Protein AF-A0A8S2FWP2-F1 (afdb_monomer)

Solvent-accessible surface area (backbone atoms only — not comparable to full-atom values): 4903 Å² total; per-residue (Å²): 119,72,44,45,72,69,57,49,50,52,48,40,34,71,76,70,69,41,87,77,55,69,68,59,51,52,53,51,47,69,73,58,35,88,80,75,75,85,43,38,39,60,65,47,51,50,49,53,54,47,60,64,74,33,77,77,71,76,61,64,76,78,48,65,60,56,53,51,52,50,50,53,55,52,55,50,52,64,71,75,100

InterPro domains:
  IPR002048 EF-hand domain [PS50222] (20-55)
  IPR011992 EF-hand domain pair [SSF47473] (3-49)
  IPR039800 Calcium uptake protein 1/2/3 [PTHR12294] (1-77)

Secondary structure (DSSP, 8-state):
-EEPHHHHHHHHHHHH-----HHHHHHHHHHH-SSSSSSEEHHHHHHHHHHHHHTTTT----THHHHHHHHHHHHHHHHH-

Organism: NCBI:txid1234261

pLDDT: mean 77.14, std 11.85, range [50.34, 91.94]

Radius of gyration: 21.66 Å; Cα contacts (8 Å, |Δi|>4): 44; chains: 1; bounding box: 39×43×51 Å

Mean predicted aligned error: 13.36 Å

Structure (mmCIF, N/CA/C/O backbone):
data_AF-A0A8S2FWP2-F1
#
_entry.id   AF-A0A8S2FWP2-F1
#
loop_
_atom_site.group_PDB
_atom_site.id
_atom_site.type_symbol
_atom_site.label_atom_id
_atom_site.label_alt_id
_atom_site.label_comp_id
_atom_site.label_asym_id
_atom_site.label_entity_id
_atom_site.label_seq_id
_atom_site.pdbx_PDB_ins_code
_atom_site.Cartn_x
_atom_site.Cartn_y
_atom_site.Cartn_z
_atom_site.occupancy
_atom_site.B_iso_or_equiv
_atom_site.auth_seq_id
_atom_site.auth_comp_id
_atom_site.auth_asym_id
_atom_site.auth_atom_id
_atom_site.pdbx_PDB_model_num
ATOM 1 N N . GLY A 1 1 ? 10.080 -1.601 8.338 1.00 58.97 1 GLY A N 1
ATOM 2 C CA . GLY A 1 1 ? 9.099 -2.223 9.248 1.00 58.97 1 GLY A CA 1
ATOM 3 C C . GLY A 1 1 ? 8.058 -2.937 8.418 1.00 58.97 1 GLY A C 1
ATOM 4 O O . GLY A 1 1 ? 7.637 -2.360 7.418 1.00 58.97 1 GLY A O 1
ATOM 5 N N . ALA A 1 2 ? 7.722 -4.170 8.788 1.00 74.12 2 ALA A N 1
ATOM 6 C CA . ALA A 1 2 ? 6.703 -4.981 8.127 1.00 74.12 2 ALA A CA 1
ATOM 7 C C . ALA A 1 2 ? 5.360 -4.850 8.865 1.00 74.12 2 ALA A C 1
ATOM 9 O O . ALA A 1 2 ? 5.340 -4.673 10.084 1.00 74.12 2 ALA A O 1
ATOM 10 N N . ILE A 1 3 ? 4.260 -4.881 8.120 1.00 82.69 3 ILE A N 1
ATOM 11 C CA . ILE A 1 3 ? 2.886 -4.785 8.608 1.00 82.69 3 ILE A CA 1
ATOM 12 C C . ILE A 1 3 ? 2.330 -6.203 8.709 1.00 82.69 3 ILE A C 1
ATOM 14 O O . ILE A 1 3 ? 2.329 -6.951 7.736 1.00 82.69 3 ILE A O 1
ATOM 18 N N . ASP A 1 4 ? 1.849 -6.550 9.898 1.00 85.69 4 ASP A N 1
ATOM 19 C CA . ASP A 1 4 ? 1.204 -7.831 10.179 1.00 85.69 4 ASP A CA 1
ATOM 20 C C . ASP A 1 4 ? -0.318 -7.746 9.936 1.00 85.69 4 ASP A C 1
ATOM 22 O O . ASP A 1 4 ? -0.917 -6.664 10.007 1.00 85.69 4 ASP A O 1
ATOM 26 N N . LYS A 1 5 ? -0.973 -8.887 9.710 1.00 86.62 5 LYS A N 1
ATOM 27 C CA . LYS A 1 5 ? -2.412 -9.023 9.422 1.00 86.62 5 LYS A CA 1
ATOM 28 C C . LYS A 1 5 ? -3.290 -8.341 10.475 1.00 86.62 5 LYS A C 1
ATOM 30 O O . LYS A 1 5 ? -4.289 -7.698 10.144 1.00 86.62 5 LYS A O 1
ATOM 35 N N . GLN A 1 6 ? -2.906 -8.414 11.752 1.00 86.62 6 GLN A N 1
ATOM 36 C CA . GLN A 1 6 ? -3.644 -7.751 12.835 1.00 86.62 6 GLN A CA 1
ATOM 37 C C . GLN A 1 6 ? -3.534 -6.223 12.784 1.00 86.62 6 GLN A C 1
ATOM 39 O O . GLN A 1 6 ? -4.529 -5.518 12.978 1.00 86.62 6 GLN A O 1
ATOM 44 N N . ILE A 1 7 ? -2.339 -5.709 12.483 1.00 88.12 7 ILE A N 1
ATOM 45 C CA . ILE A 1 7 ? -2.096 -4.270 12.339 1.00 88.12 7 ILE A CA 1
ATOM 46 C C . ILE A 1 7 ? -2.880 -3.753 11.136 1.00 88.12 7 ILE A C 1
ATOM 48 O O . ILE A 1 7 ? -3.584 -2.751 11.246 1.00 88.12 7 ILE A O 1
ATOM 52 N N . PHE A 1 8 ? -2.837 -4.479 10.020 1.00 87.44 8 PHE A N 1
ATOM 53 C CA . PHE A 1 8 ? -3.604 -4.159 8.824 1.00 87.44 8 PHE A CA 1
ATOM 54 C C . PHE A 1 8 ? -5.110 -4.070 9.114 1.00 87.44 8 PHE A C 1
ATOM 56 O O . PHE A 1 8 ? -5.757 -3.093 8.732 1.00 87.44 8 PHE A O 1
ATOM 63 N N . ARG A 1 9 ? -5.666 -5.028 9.869 1.00 88.94 9 ARG A N 1
ATOM 64 C CA . ARG A 1 9 ? -7.075 -5.006 10.296 1.00 88.94 9 ARG A CA 1
ATOM 65 C C . ARG A 1 9 ? -7.418 -3.758 11.102 1.00 88.94 9 ARG A C 1
ATOM 67 O O . ARG A 1 9 ? -8.453 -3.133 10.867 1.00 88.94 9 ARG A O 1
ATOM 74 N N . HIS A 1 10 ? -6.559 -3.401 12.053 1.00 89.06 10 HIS A N 1
ATOM 75 C CA . HIS A 1 10 ? -6.756 -2.220 12.883 1.00 89.06 10 HIS A CA 1
ATOM 76 C C . HIS A 1 10 ? -6.693 -0.934 12.052 1.00 89.06 10 HIS A C 1
ATOM 78 O O . HIS A 1 10 ? -7.580 -0.087 12.151 1.00 89.06 10 HIS A O 1
ATOM 84 N N . VAL A 1 11 ? -5.692 -0.815 11.177 1.00 87.69 11 VAL A N 1
ATOM 85 C CA . VAL A 1 11 ? -5.532 0.331 10.276 1.00 87.69 11 VAL A CA 1
ATOM 86 C C . VAL A 1 11 ? -6.732 0.462 9.349 1.00 87.69 11 VAL A C 1
ATOM 88 O O . VAL A 1 11 ? -7.258 1.558 9.204 1.00 87.69 11 VAL A O 1
ATOM 91 N N . ALA A 1 12 ? -7.231 -0.630 8.775 1.00 87.81 12 ALA A N 1
ATOM 92 C CA . ALA A 1 12 ? -8.391 -0.572 7.897 1.00 87.81 12 ALA A CA 1
ATOM 93 C C . ALA A 1 12 ? -9.676 -0.156 8.637 1.00 87.81 12 ALA A C 1
ATOM 95 O O . ALA A 1 12 ? -10.465 0.639 8.115 1.00 87.81 12 ALA A O 1
ATOM 96 N N . LYS A 1 13 ? -9.851 -0.603 9.887 1.00 89.50 13 LYS A N 1
ATOM 97 C CA . LYS A 1 13 ? -10.953 -0.154 10.746 1.00 89.50 13 LYS A CA 1
ATOM 98 C C . LYS A 1 13 ? -10.850 1.333 11.082 1.00 89.50 13 LYS A C 1
ATOM 100 O O . LYS A 1 13 ? -11.862 2.025 11.078 1.00 89.50 13 LYS A O 1
ATOM 105 N N . THR A 1 14 ? -9.649 1.840 11.338 1.00 89.81 14 THR A N 1
ATOM 106 C CA . THR A 1 14 ? -9.435 3.245 11.712 1.00 89.81 14 THR A CA 1
ATOM 107 C C . THR A 1 14 ? -9.472 4.186 10.503 1.00 89.81 14 THR A C 1
ATOM 109 O O . THR A 1 14 ? -10.103 5.238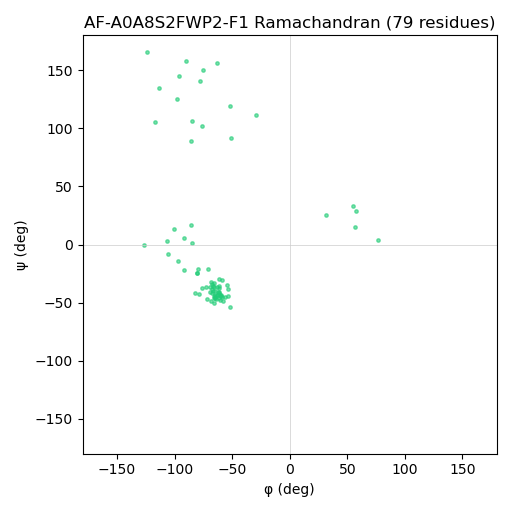 10.565 1.00 89.81 14 THR A O 1
ATOM 112 N N . ALA A 1 15 ? -8.851 3.805 9.386 1.00 87.06 15 ALA A N 1
ATOM 113 C CA .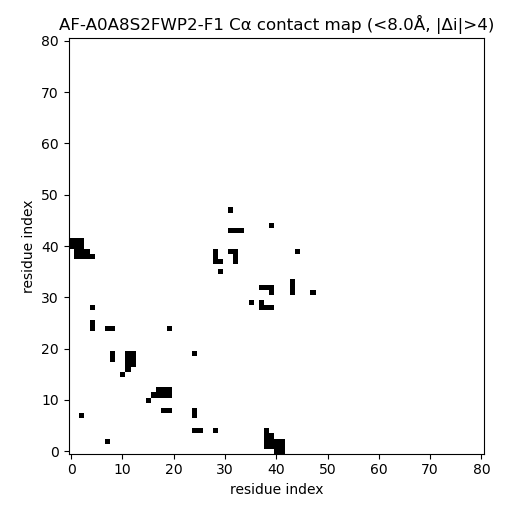 ALA A 1 15 ? -8.718 4.635 8.190 1.00 87.06 15 ALA A CA 1
ATOM 114 C C . ALA A 1 15 ? -9.963 4.597 7.292 1.00 87.06 15 ALA A C 1
ATOM 116 O O . ALA A 1 15 ? -10.384 5.633 6.785 1.00 87.06 15 ALA A O 1
ATOM 117 N N . ALA A 1 16 ? -10.563 3.417 7.101 1.00 85.94 16 ALA A N 1
ATOM 118 C CA . ALA A 1 16 ? -11.704 3.235 6.201 1.00 85.94 16 ALA A CA 1
ATOM 119 C C . ALA A 1 16 ? -13.042 3.055 6.935 1.00 85.94 16 ALA A C 1
ATOM 121 O O . ALA A 1 16 ? -14.084 3.062 6.286 1.00 85.94 16 ALA A O 1
ATOM 122 N N . LYS A 1 17 ? -13.039 2.904 8.271 1.00 89.75 17 LYS A N 1
ATOM 123 C CA . LYS A 1 17 ? -14.235 2.600 9.087 1.00 89.75 17 LYS A CA 1
ATOM 124 C C . LYS A 1 17 ? -14.951 1.309 8.672 1.00 89.75 17 LYS A C 1
ATOM 126 O O . LYS A 1 17 ? -16.153 1.169 8.875 1.00 89.75 17 LYS A O 1
ATOM 131 N N . ILE A 1 18 ? -14.204 0.351 8.122 1.00 86.50 18 ILE A N 1
ATOM 132 C CA . ILE A 1 18 ? -14.721 -0.942 7.662 1.00 86.50 18 ILE A CA 1
ATOM 133 C C . ILE A 1 18 ? -14.136 -2.053 8.535 1.00 86.50 18 ILE A C 1
ATOM 135 O O . ILE A 1 18 ? -12.936 -2.082 8.803 1.00 86.50 18 ILE A O 1
ATOM 139 N N . ASN A 1 19 ? -14.982 -2.991 8.960 1.00 87.06 19 ASN A N 1
ATOM 140 C CA . ASN A 1 19 ? -14.528 -4.237 9.568 1.00 87.06 19 ASN A CA 1
ATOM 141 C C . ASN A 1 19 ? -14.226 -5.242 8.454 1.00 87.06 19 ASN A C 1
ATOM 143 O O . ASN A 1 19 ? -15.147 -5.771 7.837 1.00 87.06 19 ASN A O 1
ATOM 147 N N . LEU A 1 20 ? -12.943 -5.502 8.203 1.00 86.62 20 LEU A N 1
ATOM 148 C CA . LEU A 1 20 ? -12.543 -6.599 7.328 1.00 86.62 20 LEU A CA 1
ATOM 149 C C . LEU A 1 20 ? -12.647 -7.942 8.053 1.00 86.62 20 LEU A C 1
ATOM 151 O O . LEU A 1 20 ? -12.313 -8.062 9.241 1.00 86.62 20 LEU A O 1
ATOM 155 N N . ASP A 1 21 ? -13.118 -8.934 7.302 1.00 91.94 21 ASP A N 1
ATOM 156 C CA . ASP A 1 21 ? -13.110 -10.333 7.702 1.00 91.94 21 ASP A CA 1
ATOM 157 C C . ASP A 1 21 ? -11.696 -10.920 7.590 1.00 91.94 21 ASP A C 1
ATOM 159 O O . ASP A 1 21 ? -10.898 -10.488 6.755 1.00 91.94 21 ASP A O 1
ATOM 163 N N . GLN A 1 22 ? -11.389 -11.904 8.434 1.00 88.88 22 GLN A N 1
ATOM 164 C CA . GLN A 1 22 ? -10.070 -12.527 8.511 1.00 88.88 22 GLN A CA 1
ATOM 165 C C . GLN A 1 22 ? -9.674 -13.154 7.171 1.00 88.88 22 GLN A C 1
ATOM 167 O O . GLN A 1 22 ? -8.573 -12.915 6.686 1.00 88.88 22 GLN A O 1
ATOM 172 N N . HIS A 1 23 ? -10.608 -13.858 6.529 1.00 90.94 23 HIS A N 1
ATOM 173 C CA . HIS A 1 23 ? -10.360 -14.493 5.240 1.00 90.94 23 HIS A CA 1
ATOM 174 C C . HIS A 1 23 ? -10.005 -13.480 4.140 1.00 90.94 23 HIS A C 1
ATOM 176 O O . HIS A 1 23 ? -9.131 -13.735 3.319 1.00 90.94 23 HIS A O 1
ATOM 182 N N . LEU A 1 24 ? -10.630 -12.296 4.143 1.00 89.38 24 LEU A N 1
ATOM 183 C CA . LEU A 1 24 ? -10.300 -11.242 3.179 1.00 89.38 24 LEU A CA 1
ATOM 184 C C . LEU A 1 24 ? -8.889 -10.697 3.393 1.00 89.38 24 LEU A C 1
ATOM 186 O O . LEU A 1 24 ? -8.216 -10.362 2.424 1.00 89.38 24 LEU A O 1
ATOM 190 N N . ILE A 1 25 ? -8.442 -10.605 4.646 1.00 89.25 25 ILE A N 1
ATOM 191 C CA . ILE A 1 25 ? -7.071 -10.198 4.963 1.00 89.25 25 ILE A CA 1
ATOM 192 C C . ILE A 1 25 ? -6.095 -11.251 4.444 1.00 89.25 25 ILE A C 1
ATOM 194 O O . ILE A 1 25 ? -5.117 -10.886 3.804 1.00 89.25 25 ILE A O 1
ATOM 198 N N . ASP A 1 26 ? -6.388 -12.536 4.649 1.00 88.62 26 ASP A N 1
ATOM 199 C CA . ASP A 1 26 ? -5.542 -13.620 4.148 1.00 88.62 26 ASP A CA 1
ATOM 200 C C . ASP A 1 26 ? -5.429 -13.584 2.620 1.00 88.62 26 ASP A C 1
ATOM 202 O O . ASP A 1 26 ? -4.320 -13.572 2.100 1.00 88.62 26 ASP A O 1
ATOM 206 N N . VAL A 1 27 ? -6.549 -13.449 1.902 1.00 88.75 27 VAL A N 1
ATOM 207 C CA . VAL A 1 27 ? -6.550 -13.347 0.431 1.00 88.75 27 VAL A CA 1
ATOM 208 C C . VAL A 1 27 ? -5.779 -12.118 -0.058 1.00 88.75 27 VAL A C 1
ATOM 210 O O . VAL A 1 27 ? -5.046 -12.205 -1.038 1.00 88.75 27 VAL A O 1
ATOM 213 N N . VAL A 1 28 ? -5.920 -10.968 0.610 1.00 85.88 28 VAL A N 1
ATOM 214 C CA . VAL A 1 28 ? -5.161 -9.757 0.257 1.00 85.88 28 VAL A CA 1
ATOM 215 C C . VAL A 1 28 ? -3.666 -9.967 0.487 1.00 85.88 28 VAL A C 1
ATOM 217 O O . VAL A 1 28 ? -2.878 -9.595 -0.370 1.00 85.88 28 VAL A O 1
ATOM 220 N N . PHE A 1 29 ? -3.260 -10.580 1.597 1.00 87.12 29 PHE A N 1
ATOM 221 C CA . PHE A 1 29 ? -1.845 -10.860 1.834 1.00 87.12 29 PHE A CA 1
ATOM 222 C C . PHE A 1 29 ? -1.313 -11.842 0.783 1.00 87.12 29 PHE A C 1
ATOM 224 O O . PHE A 1 29 ? -0.341 -11.520 0.123 1.00 87.12 29 PHE A O 1
ATOM 231 N N . THR A 1 30 ? -2.010 -12.943 0.491 1.00 85.75 30 THR A N 1
ATOM 232 C CA . THR A 1 30 ? -1.576 -13.908 -0.538 1.00 85.75 30 THR A CA 1
ATOM 233 C C . THR A 1 30 ? -1.477 -13.314 -1.949 1.00 85.75 30 THR A C 1
ATOM 235 O O . THR A 1 30 ? -0.681 -13.781 -2.753 1.00 85.75 30 THR A O 1
ATOM 238 N N . LEU A 1 31 ? -2.284 -12.305 -2.289 1.00 84.25 31 LEU A N 1
ATOM 239 C CA . LEU A 1 31 ? -2.250 -11.686 -3.621 1.00 84.25 31 LEU A CA 1
ATOM 240 C C . LEU A 1 31 ? -1.129 -10.659 -3.808 1.00 84.25 31 LEU A C 1
ATOM 242 O O . LEU A 1 31 ? -0.776 -10.365 -4.948 1.00 84.25 31 LEU A O 1
ATOM 246 N N . PHE A 1 32 ? -0.649 -10.053 -2.726 1.00 79.25 32 PHE A N 1
ATOM 247 C CA . PHE A 1 32 ? 0.223 -8.877 -2.785 1.00 79.25 32 PHE A CA 1
ATOM 248 C C . PHE A 1 32 ? 1.533 -9.031 -2.005 1.00 79.25 32 PHE A C 1
ATOM 250 O O . PHE A 1 32 ? 2.339 -8.102 -1.993 1.00 79.25 32 PHE A O 1
ATOM 257 N N . ASP A 1 33 ? 1.727 -10.177 -1.364 1.00 83.69 33 ASP A N 1
ATOM 258 C CA . ASP A 1 33 ? 2.993 -10.641 -0.814 1.00 83.69 33 ASP A CA 1
ATOM 259 C C . ASP A 1 33 ? 3.870 -11.153 -1.973 1.00 83.69 33 ASP A C 1
ATOM 261 O O . ASP A 1 33 ? 3.618 -12.216 -2.540 1.00 83.69 33 ASP A O 1
ATOM 265 N N . GLU A 1 34 ? 4.841 -10.339 -2.401 1.00 79.50 34 GLU A N 1
ATOM 266 C CA . GLU A 1 34 ? 5.744 -10.671 -3.516 1.00 79.50 34 GLU A CA 1
ATOM 267 C C . GLU A 1 34 ? 6.891 -11.592 -3.085 1.00 79.50 34 GLU A C 1
ATOM 269 O O . GLU A 1 34 ? 7.478 -12.277 -3.925 1.00 79.50 34 GL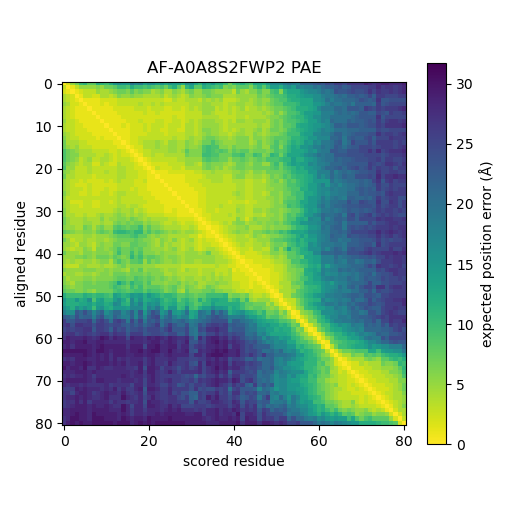U A O 1
ATOM 274 N N . ASN A 1 35 ? 7.245 -11.578 -1.800 1.00 83.19 35 ASN A N 1
ATOM 275 C CA . ASN A 1 35 ? 8.393 -12.295 -1.254 1.00 83.19 35 ASN A CA 1
ATOM 276 C C . ASN A 1 35 ? 8.006 -13.536 -0.428 1.00 83.19 35 ASN A C 1
ATOM 278 O O . ASN A 1 35 ? 8.903 -14.202 0.092 1.00 83.19 35 ASN A O 1
ATOM 282 N N . GLU A 1 36 ? 6.712 -13.854 -0.355 1.00 81.19 36 GLU A N 1
ATOM 283 C CA . GLU A 1 36 ? 6.122 -14.986 0.368 1.00 81.19 36 GLU A CA 1
ATOM 284 C C . GLU A 1 36 ? 6.510 -15.011 1.859 1.00 81.19 36 GLU A C 1
ATOM 286 O O . GLU A 1 36 ? 6.676 -16.078 2.458 1.00 81.19 36 GLU A O 1
ATOM 291 N N . ASP A 1 37 ? 6.685 -13.836 2.477 1.00 85.19 37 ASP A N 1
ATOM 292 C CA . ASP A 1 37 ? 7.089 -13.720 3.885 1.00 85.19 37 ASP A CA 1
ATOM 293 C C . ASP A 1 37 ? 5.907 -13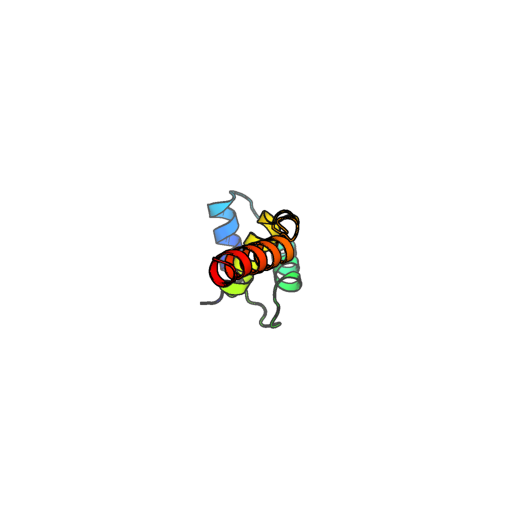.618 4.874 1.00 85.19 37 ASP A C 1
ATOM 295 O O . ASP A 1 37 ? 6.109 -13.444 6.086 1.00 85.19 37 ASP A O 1
ATOM 299 N N . GLU A 1 38 ? 4.683 -13.764 4.354 1.00 80.44 38 GLU A N 1
ATOM 300 C CA . GLU A 1 38 ? 3.385 -13.600 5.016 1.00 80.44 38 GLU A CA 1
ATOM 301 C C . GLU A 1 38 ? 3.173 -12.224 5.660 1.00 80.44 38 GLU A C 1
ATOM 303 O O . GLU A 1 38 ? 2.261 -1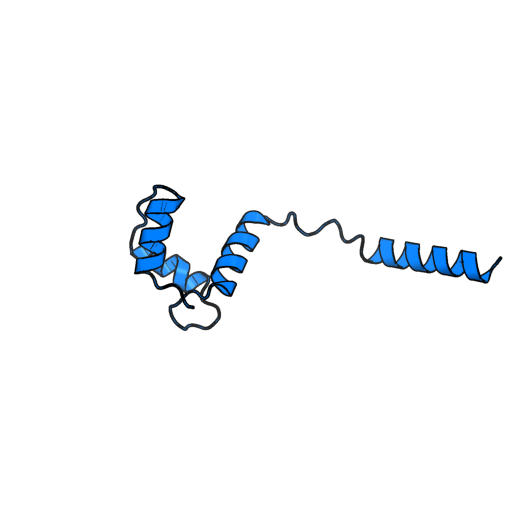2.030 6.479 1.00 80.44 38 GLU A O 1
ATOM 308 N N . LYS A 1 39 ? 3.996 -11.240 5.304 1.00 83.50 39 LYS A N 1
ATOM 309 C CA . LYS A 1 39 ? 3.924 -9.876 5.811 1.00 83.50 39 LYS A CA 1
ATOM 310 C C . LYS A 1 39 ? 3.804 -8.913 4.642 1.00 83.50 39 LYS A C 1
ATOM 312 O O . LYS A 1 39 ? 3.977 -9.234 3.480 1.00 83.50 39 LYS A O 1
ATOM 317 N N . LEU A 1 40 ? 3.431 -7.685 4.980 1.00 83.31 40 LEU A N 1
ATOM 318 C CA . LEU A 1 40 ? 3.370 -6.596 4.017 1.00 83.31 40 LEU A CA 1
ATOM 319 C C . LEU A 1 40 ? 4.373 -5.534 4.430 1.00 83.31 40 LEU A C 1
ATOM 321 O O . LEU A 1 40 ? 4.169 -4.789 5.390 1.00 83.31 40 LEU A O 1
ATOM 325 N N . SER A 1 41 ? 5.489 -5.444 3.725 1.00 82.94 41 SER A N 1
ATOM 326 C CA . SER A 1 41 ? 6.402 -4.322 3.876 1.00 82.94 41 SER A CA 1
ATOM 327 C C . SER A 1 41 ? 5.711 -3.015 3.464 1.00 82.94 41 SER A C 1
ATOM 329 O O . SER A 1 41 ? 4.752 -2.979 2.690 1.00 82.94 41 SER A O 1
ATOM 331 N N . ASN A 1 42 ? 6.208 -1.888 3.979 1.00 79.31 42 ASN A N 1
ATOM 332 C CA . ASN A 1 42 ? 5.673 -0.580 3.589 1.00 79.31 42 ASN A CA 1
ATOM 333 C C . ASN A 1 42 ? 5.789 -0.336 2.074 1.00 79.31 42 ASN A C 1
ATOM 335 O O . ASN A 1 42 ? 4.945 0.350 1.508 1.00 79.31 42 ASN A O 1
ATOM 339 N N . THR A 1 43 ? 6.808 -0.898 1.420 1.00 80.69 43 THR A N 1
ATOM 340 C CA . THR A 1 43 ? 7.003 -0.777 -0.028 1.00 80.69 43 THR A CA 1
ATOM 341 C C . THR A 1 43 ? 5.926 -1.539 -0.791 1.00 80.69 43 THR A C 1
ATOM 343 O O . THR A 1 43 ? 5.284 -0.953 -1.660 1.00 80.69 43 THR A O 1
ATOM 346 N N . GLU A 1 44 ? 5.667 -2.795 -0.420 1.00 82.44 44 GLU A N 1
ATOM 347 C CA . GLU A 1 44 ? 4.606 -3.610 -1.024 1.00 82.44 44 GLU A CA 1
ATOM 348 C C . GLU A 1 44 ? 3.243 -2.965 -0.807 1.00 82.44 44 GLU A C 1
ATOM 350 O O . GLU A 1 44 ? 2.508 -2.769 -1.767 1.00 82.44 44 GLU A O 1
ATOM 355 N N . PHE A 1 45 ? 2.939 -2.512 0.415 1.00 79.31 45 PHE A N 1
ATOM 356 C CA . PHE A 1 45 ? 1.678 -1.833 0.720 1.00 79.31 45 PHE A CA 1
ATOM 357 C C . PHE A 1 45 ? 1.491 -0.524 -0.071 1.00 79.31 45 PHE A C 1
ATOM 359 O O . PHE A 1 45 ? 0.400 -0.241 -0.572 1.00 79.31 45 PHE A O 1
ATOM 366 N N . VAL A 1 46 ? 2.543 0.289 -0.218 1.00 80.19 46 VAL A N 1
ATOM 367 C CA . VAL A 1 46 ? 2.483 1.523 -1.019 1.00 80.19 46 VAL 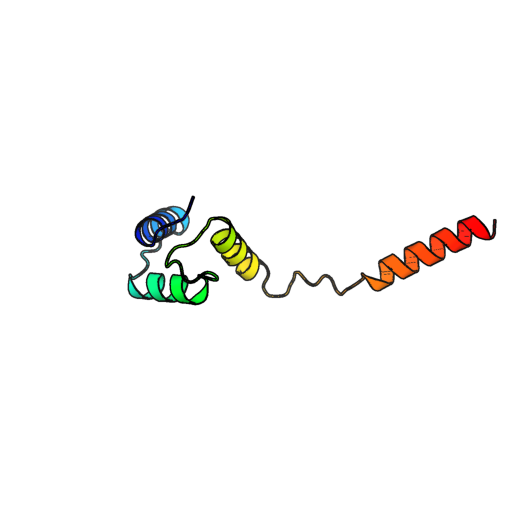A CA 1
ATOM 368 C C . VAL A 1 46 ? 2.306 1.204 -2.502 1.00 80.19 46 VAL A C 1
ATOM 370 O O . VAL A 1 46 ? 1.501 1.864 -3.160 1.00 80.19 46 VAL A O 1
ATOM 373 N N . ASN A 1 47 ? 3.001 0.194 -3.026 1.00 76.88 47 ASN A N 1
ATOM 374 C CA . ASN A 1 47 ? 2.834 -0.268 -4.406 1.00 76.88 47 ASN A CA 1
ATOM 375 C C . ASN A 1 47 ? 1.412 -0.794 -4.646 1.00 76.88 47 ASN A C 1
ATOM 377 O O . ASN A 1 47 ? 0.787 -0.437 -5.640 1.00 76.88 47 ASN A O 1
ATOM 381 N N . LEU A 1 48 ? 0.851 -1.528 -3.687 1.00 75.75 48 LEU A N 1
ATOM 382 C CA . LEU A 1 48 ? -0.548 -1.958 -3.626 1.00 75.75 48 LEU A CA 1
ATOM 383 C C . LEU A 1 48 ? -1.529 -0.790 -3.800 1.00 75.75 48 LEU A C 1
ATOM 385 O O . LEU A 1 48 ? -2.414 -0.804 -4.661 1.00 75.75 48 LEU A O 1
ATOM 389 N N . MET A 1 49 ? -1.360 0.248 -2.976 1.00 74.00 49 MET A N 1
ATOM 390 C CA . MET A 1 49 ? -2.232 1.422 -2.976 1.00 74.00 49 MET A CA 1
ATOM 391 C C . MET A 1 49 ? -2.056 2.261 -4.247 1.00 74.00 49 MET A C 1
ATOM 393 O O . MET A 1 49 ? -3.048 2.761 -4.784 1.00 74.00 49 MET A O 1
ATOM 397 N N . LYS A 1 50 ? -0.827 2.372 -4.767 1.00 72.38 50 LYS A N 1
ATOM 398 C CA . LYS A 1 50 ? -0.530 3.042 -6.042 1.00 72.38 50 LYS A CA 1
ATOM 399 C C . LYS A 1 50 ? -1.139 2.306 -7.226 1.00 72.38 50 LYS A C 1
ATOM 401 O O . LYS A 1 50 ? -1.901 2.920 -7.962 1.00 72.38 50 LYS A O 1
ATOM 406 N N . ASN A 1 51 ? -0.932 0.995 -7.344 1.00 67.50 51 ASN A N 1
ATOM 407 C CA . ASN A 1 51 ? -1.519 0.167 -8.403 1.00 67.50 51 ASN A CA 1
ATOM 408 C C . ASN A 1 51 ? -3.049 0.308 -8.456 1.00 67.50 51 ASN A C 1
ATOM 410 O O . ASN A 1 51 ? -3.650 0.336 -9.532 1.00 67.50 51 ASN A O 1
ATOM 414 N N . ARG A 1 52 ? -3.697 0.472 -7.295 1.00 65.81 52 ARG A N 1
ATOM 415 C CA . ARG A 1 52 ? -5.147 0.690 -7.213 1.00 65.81 52 ARG A CA 1
ATOM 416 C C . ARG A 1 52 ? -5.580 2.108 -7.587 1.00 65.81 52 ARG A C 1
ATOM 418 O O . ARG A 1 52 ? -6.634 2.268 -8.207 1.00 65.81 52 ARG A O 1
ATOM 425 N N . LEU A 1 53 ? -4.797 3.123 -7.219 1.00 58.78 53 LEU A N 1
ATOM 426 C CA . LEU A 1 53 ? -5.010 4.510 -7.648 1.00 58.78 53 LEU A CA 1
ATOM 427 C C . LEU A 1 53 ? -4.808 4.647 -9.163 1.00 58.78 53 LEU A C 1
ATOM 429 O O . LEU A 1 53 ? -5.482 5.437 -9.821 1.00 58.78 53 LEU A O 1
ATOM 433 N N . GLU A 1 54 ? -3.897 3.847 -9.707 1.00 59.06 54 GLU A N 1
ATOM 434 C CA . GLU A 1 54 ? -3.404 4.010 -11.057 1.00 59.06 54 GLU A CA 1
ATOM 435 C C . GLU A 1 54 ? -4.322 3.475 -12.137 1.00 59.06 54 GLU A C 1
ATOM 437 O O . GLU A 1 54 ? -4.159 3.982 -13.226 1.00 59.06 54 GLU A O 1
ATOM 442 N N . ARG A 1 55 ? -5.273 2.549 -11.908 1.00 62.47 55 ARG A N 1
ATOM 443 C CA . ARG A 1 55 ? -6.303 2.054 -12.877 1.00 62.47 55 ARG A CA 1
ATOM 444 C C . ARG A 1 55 ? -5.918 2.023 -14.388 1.00 62.47 55 ARG A C 1
ATOM 446 O O . ARG A 1 55 ? -6.795 2.098 -15.243 1.00 62.47 55 ARG A O 1
ATOM 453 N N . GLY A 1 56 ? -4.637 1.928 -14.751 1.00 57.16 56 GLY A N 1
ATOM 454 C CA . GLY A 1 56 ? -4.139 2.142 -16.119 1.00 57.16 56 GLY A CA 1
ATOM 455 C C . GLY A 1 56 ? -4.019 3.602 -16.622 1.00 57.16 56 GLY A C 1
ATOM 456 O O . GLY A 1 56 ? -3.652 3.798 -17.776 1.00 57.16 56 GLY A O 1
ATOM 457 N N . LEU A 1 57 ? -4.276 4.631 -15.808 1.00 52.62 57 LEU A N 1
ATOM 458 C CA . LEU A 1 57 ? -4.170 6.061 -16.145 1.00 52.62 57 LEU A CA 1
ATOM 459 C C . LEU A 1 57 ? -2.758 6.662 -15.999 1.00 52.62 57 LEU A C 1
ATOM 461 O O . LEU A 1 5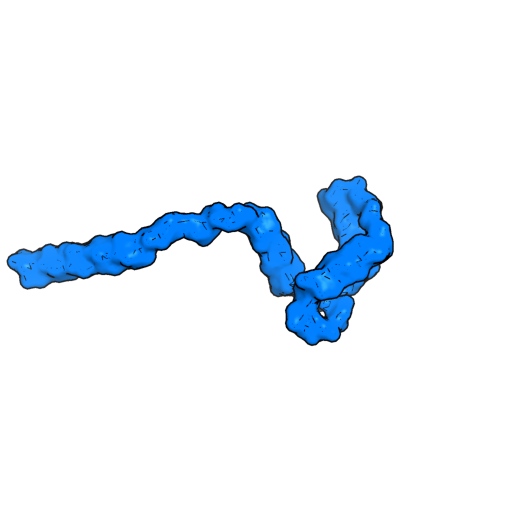7 ? -2.580 7.855 -16.236 1.00 52.62 57 LEU A O 1
ATOM 465 N N . GLN A 1 58 ? -1.759 5.860 -15.622 1.00 51.28 58 GLN A N 1
ATOM 466 C CA . GLN A 1 58 ? -0.350 6.273 -15.567 1.00 51.28 58 GLN A CA 1
ATOM 467 C C . GLN A 1 58 ? 0.491 5.812 -16.758 1.00 51.28 58 GLN A C 1
ATOM 469 O O . GLN A 1 58 ? 1.706 5.965 -16.744 1.00 51.28 58 GLN A O 1
ATOM 474 N N . LYS A 1 59 ? -0.135 5.343 -17.839 1.00 53.19 59 LYS A N 1
ATOM 475 C CA . LYS A 1 59 ? 0.471 5.567 -19.150 1.00 53.19 59 LYS A CA 1
ATOM 476 C C . LYS A 1 59 ? 0.004 6.948 -19.607 1.00 53.19 59 LYS A C 1
ATOM 478 O O . LYS A 1 59 ? -1.037 7.019 -20.267 1.00 53.19 59 LYS A O 1
ATOM 483 N N . PRO A 1 60 ? 0.703 8.067 -19.296 1.00 50.81 60 PRO A N 1
ATOM 484 C CA . PRO A 1 60 ? 0.611 9.181 -20.223 1.00 50.81 60 PRO A CA 1
ATOM 485 C C . PRO A 1 60 ? 0.952 8.548 -21.565 1.00 50.81 60 PRO A C 1
ATOM 487 O O . PRO A 1 60 ? 2.004 7.920 -21.654 1.00 50.81 60 PRO A O 1
ATOM 490 N N . LYS A 1 61 ? 0.023 8.581 -22.536 1.00 52.59 61 LYS A N 1
ATOM 491 C CA . LYS A 1 61 ? 0.270 8.160 -23.926 1.00 52.59 61 LYS A CA 1
ATOM 492 C C . LYS A 1 61 ? 1.737 8.415 -24.207 1.00 52.59 61 LYS A C 1
ATOM 494 O O . LYS A 1 61 ? 2.105 9.589 -24.136 1.00 52.59 61 LYS A O 1
ATOM 499 N N . ASP A 1 62 ? 2.532 7.355 -24.367 1.00 57.84 62 ASP A N 1
ATOM 500 C CA . ASP A 1 62 ? 3.987 7.430 -24.392 1.00 57.84 62 ASP A CA 1
ATOM 501 C C . ASP A 1 62 ? 4.412 8.502 -25.395 1.00 57.84 62 ASP A C 1
ATOM 503 O O . ASP A 1 62 ? 4.586 8.276 -26.586 1.00 57.84 62 ASP A O 1
ATOM 507 N N . THR A 1 63 ? 4.584 9.716 -24.891 1.00 58.75 63 THR A N 1
ATOM 508 C CA . THR A 1 63 ? 5.247 10.822 -25.565 1.00 58.75 63 THR A CA 1
ATOM 509 C C . THR A 1 63 ? 6.744 10.694 -25.305 1.00 58.75 63 THR A C 1
ATOM 511 O O . THR A 1 63 ? 7.487 11.644 -25.521 1.00 58.75 63 THR A O 1
ATOM 514 N N . GLY A 1 64 ? 7.206 9.510 -24.873 1.00 57.59 64 GLY A N 1
ATOM 515 C CA . GLY A 1 64 ? 8.613 9.147 -24.756 1.00 57.59 64 GLY A CA 1
ATOM 516 C C . GLY A 1 64 ? 9.347 9.385 -26.070 1.00 57.59 64 GLY A C 1
ATOM 517 O O . GLY A 1 64 ? 10.377 10.050 -26.076 1.00 57.59 64 GLY A O 1
ATOM 518 N N . PHE A 1 65 ? 8.754 8.993 -27.201 1.00 62.91 65 PHE A N 1
ATOM 519 C CA . PHE A 1 65 ? 9.322 9.317 -28.510 1.00 62.91 65 PHE A CA 1
ATOM 520 C C . PHE A 1 65 ? 9.159 10.794 -28.877 1.00 62.91 65 PHE A C 1
ATOM 522 O O . PHE A 1 65 ? 10.084 11.366 -29.433 1.00 62.91 65 PHE A O 1
ATOM 529 N N . MET A 1 66 ? 8.047 11.451 -28.526 1.00 66.88 66 MET A N 1
ATOM 530 C CA . MET A 1 66 ? 7.865 12.883 -28.819 1.00 66.88 66 MET A CA 1
ATOM 531 C C . MET A 1 66 ? 8.891 13.763 -28.099 1.00 66.88 66 MET A C 1
ATOM 533 O O . MET A 1 66 ? 9.364 14.728 -28.687 1.00 66.88 66 MET A O 1
ATOM 537 N N . LYS A 1 67 ? 9.279 13.420 -26.863 1.00 65.88 67 LYS A N 1
ATOM 538 C CA . LYS A 1 67 ? 10.366 14.104 -26.146 1.00 65.88 67 LYS A CA 1
ATOM 539 C C . LYS A 1 67 ? 11.722 13.877 -26.813 1.00 65.88 67 LYS A C 1
ATOM 541 O O . LYS A 1 67 ? 12.496 14.819 -26.918 1.00 65.88 67 LYS A O 1
ATOM 546 N N . ILE A 1 68 ? 11.986 12.663 -27.301 1.00 76.81 68 ILE A N 1
ATOM 547 C CA . ILE A 1 68 ? 13.213 12.349 -28.050 1.00 76.81 68 ILE A CA 1
ATOM 548 C C . ILE A 1 68 ? 13.243 13.120 -29.377 1.00 76.81 68 ILE A C 1
ATOM 550 O O . ILE A 1 68 ? 14.246 13.752 -29.690 1.00 76.81 68 ILE A O 1
ATOM 554 N N . PHE A 1 69 ? 12.139 13.142 -30.130 1.00 76.94 69 PHE A N 1
ATOM 555 C CA . PHE A 1 69 ? 12.031 13.915 -31.369 1.00 76.94 69 PHE A CA 1
ATOM 556 C C . PHE A 1 69 ? 12.169 15.417 -31.117 1.00 76.94 69 PHE A C 1
ATOM 558 O O . PHE A 1 69 ? 12.907 16.074 -31.843 1.00 76.94 69 PHE A O 1
ATOM 565 N N . ALA A 1 70 ? 11.528 15.951 -30.073 1.00 76.25 70 ALA A N 1
ATOM 566 C CA . ALA A 1 70 ? 11.679 17.349 -29.683 1.00 76.25 70 ALA A CA 1
ATOM 567 C C . ALA A 1 70 ? 13.148 17.684 -29.378 1.00 76.25 70 ALA A C 1
ATOM 569 O O . ALA A 1 70 ? 13.683 18.615 -29.974 1.00 76.25 70 ALA A O 1
ATOM 570 N N . ALA A 1 71 ? 13.824 16.866 -28.563 1.00 77.19 71 ALA A N 1
ATOM 571 C CA . ALA A 1 71 ? 15.238 17.047 -28.244 1.00 77.19 71 ALA A CA 1
ATOM 572 C C . ALA A 1 71 ? 16.136 16.989 -29.495 1.00 77.19 71 ALA A C 1
ATOM 574 O O . ALA A 1 71 ? 16.995 17.846 -29.669 1.00 77.19 71 ALA A O 1
ATOM 575 N N . ILE A 1 72 ? 15.903 16.045 -30.416 1.00 83.19 72 ILE A N 1
ATOM 576 C CA . ILE A 1 72 ? 16.654 15.963 -31.683 1.00 83.19 72 ILE A CA 1
ATOM 577 C C . ILE A 1 72 ? 16.428 17.218 -32.537 1.00 83.19 72 ILE A C 1
ATOM 579 O O . ILE A 1 72 ? 17.378 17.758 -33.100 1.00 83.19 72 ILE A O 1
ATOM 583 N N . THR A 1 73 ? 15.186 17.703 -32.635 1.00 83.06 73 THR A N 1
ATOM 584 C CA . THR A 1 73 ? 14.879 18.912 -33.417 1.00 83.06 73 THR A CA 1
ATOM 585 C C . THR A 1 73 ? 15.451 20.183 -32.797 1.00 83.06 73 THR A C 1
ATOM 587 O O . THR A 1 73 ? 15.816 21.098 -33.531 1.00 83.06 73 THR A O 1
ATOM 590 N N . GLU A 1 74 ? 15.544 20.246 -31.470 1.00 81.50 74 GLU 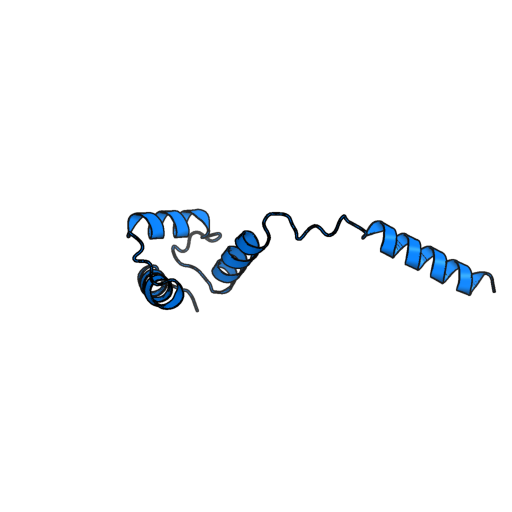A N 1
ATOM 591 C CA . GLU A 1 74 ? 16.148 21.363 -30.745 1.00 81.50 74 GLU A CA 1
ATOM 592 C C . GLU A 1 74 ? 17.673 21.365 -30.922 1.00 81.50 74 GLU A C 1
ATOM 594 O O . GLU A 1 74 ? 18.223 22.368 -31.371 1.00 81.50 74 GLU A O 1
ATOM 599 N N . CYS A 1 75 ? 18.339 20.215 -30.759 1.00 78.56 75 CYS A N 1
ATOM 600 C CA . CYS A 1 75 ? 19.775 20.079 -31.033 1.00 78.56 75 CYS A CA 1
ATOM 601 C C . CYS A 1 75 ? 20.139 20.362 -32.503 1.00 78.56 75 CYS A C 1
ATOM 603 O O . CYS A 1 75 ? 21.187 20.943 -32.788 1.00 78.56 75 CYS A O 1
ATOM 605 N N . ALA A 1 76 ? 19.282 19.983 -33.458 1.00 81.88 76 ALA A N 1
ATOM 606 C CA . ALA A 1 76 ? 19.512 20.264 -34.876 1.00 81.88 76 ALA A CA 1
ATOM 607 C C . ALA A 1 76 ? 19.423 21.765 -35.199 1.00 81.88 76 ALA A C 1
ATOM 609 O O . ALA A 1 76 ? 20.170 22.251 -36.045 1.00 81.88 76 ALA A O 1
ATOM 610 N N . LYS A 1 77 ? 18.545 22.512 -34.514 1.00 77.62 77 LYS A N 1
ATOM 611 C CA . LYS A 1 77 ? 18.457 23.972 -34.664 1.00 77.62 77 LYS A CA 1
ATOM 612 C C . LYS A 1 77 ? 19.697 24.680 -34.124 1.00 77.62 77 LYS A C 1
ATOM 614 O O . LYS A 1 77 ? 20.148 25.617 -34.768 1.00 77.62 77 LYS A O 1
ATOM 619 N N . GLU A 1 78 ? 20.261 24.209 -33.012 1.00 73.00 78 GLU A N 1
ATOM 620 C CA . GLU A 1 78 ? 21.510 24.759 -32.456 1.00 73.00 78 GLU A CA 1
ATOM 621 C C . GLU A 1 78 ? 22.760 24.419 -33.281 1.00 73.00 78 GLU A C 1
ATOM 623 O O . GLU A 1 78 ? 23.766 25.101 -33.161 1.00 73.00 78 GLU A O 1
ATOM 628 N N . THR A 1 79 ? 22.722 23.375 -34.116 1.00 66.38 79 THR A N 1
ATOM 629 C CA . THR A 1 79 ? 23.879 22.984 -34.948 1.00 66.38 79 THR A CA 1
ATOM 630 C C . THR A 1 79 ? 23.864 23.645 -36.336 1.00 66.38 79 THR A C 1
ATOM 632 O O . THR A 1 79 ? 24.895 23.706 -37.002 1.00 66.38 79 THR A O 1
ATOM 635 N N . ILE A 1 80 ? 22.695 24.092 -36.812 1.00 64.50 80 ILE A N 1
ATOM 636 C CA . ILE A 1 80 ? 22.504 24.650 -38.166 1.00 64.50 80 ILE A CA 1
ATOM 637 C C . ILE A 1 80 ? 22.553 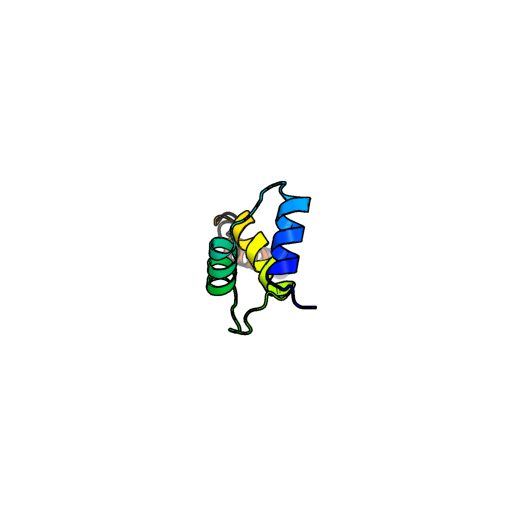26.197 -38.176 1.00 64.50 80 ILE A C 1
ATOM 639 O O . ILE A 1 80 ? 22.715 26.775 -39.252 1.00 64.50 80 ILE A O 1
ATOM 643 N N . PHE A 1 81 ? 22.458 26.858 -37.013 1.00 50.34 81 PHE A N 1
ATOM 644 C CA . PHE A 1 81 ? 22.650 28.308 -36.837 1.00 50.34 81 PHE A CA 1
ATOM 645 C C . PHE A 1 81 ? 23.939 28.642 -36.086 1.00 50.34 81 PHE A C 1
ATOM 647 O O . PHE A 1 81 ? 24.304 27.870 -35.177 1.00 50.34 81 PHE A O 1
#

Foldseek 3Di:
DWAALVNVQVCCCVVVVDRDDSVVSQVVQVVQVPPPPSIHDPVSVVVVVCVVVPVVVPPPVPCVVVVVVVVVVVVVVVVVD

Sequence (81 aa):
GAIDKQIFRHVAKTAAKINLDQHLIDVVFTLFDENEDEKLSNTEFVNLMKNRLERGLQKPKDTGFMKIFAAITECAKETIF

Nearest PDB structures (foldseek):
  3ox6-assembly6_F  TM=9.129E-01  e=9.003E-02  Homo sapiens
  3ox6-assembly4_D  TM=9.117E-01  e=9.003E-02  Homo sapiens
  3ox5-assembly4_D  TM=9.250E-01  e=1.555E-01  Homo sapiens
  3m0w-assembly1_D  TM=7.903E-01  e=1.555E-01  Homo sapiens
  3h4s-assembly1_E  TM=6.442E-01  e=5.315E-01  Arabidopsis thaliana